Protein AF-0000000082925010 (afdb_homodimer)

Radius of gyration: 18.71 Å; Cα contacts (8 Å, |Δi|>4): 192; chains: 2; bounding box: 62×42×43 Å

InterPro domains:
  IPR011990 Tetratricopeptide-like helical domain superfamily [G3DSA:1.25.40.10] (18-87)
  IPR011990 Tetratricopeptide-like helical domain superfamily [SSF48452] (21-87)
  IPR024111 PEX5/PEX5L [PTHR10130] (20-87)

pLDDT: mean 78.58, std 26.93, range [18.89, 98.38]

Organism: Haematococcus lacustris (NCBI:txid44745)

Structure (mmCIF, N/CA/C/O backbone):
data_AF-0000000082925010-model_v1
#
loop_
_entity.id
_entity.type
_entity.pdbx_description
1 polymer 'P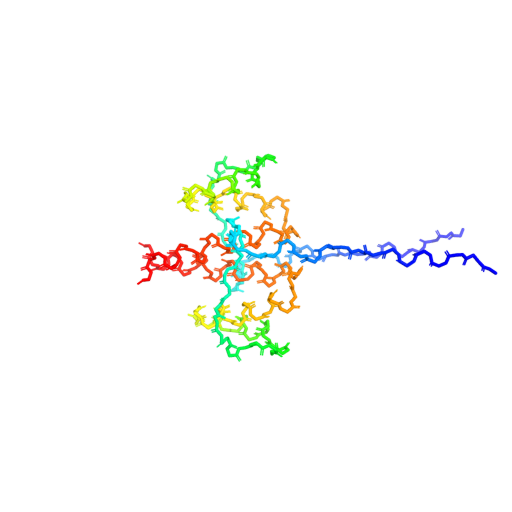eroxisomal targeting signal 1 receptor'
#
loop_
_atom_site.group_PDB
_atom_site.id
_atom_site.type_symbol
_atom_site.label_atom_id
_atom_site.label_alt_id
_atom_site.label_comp_id
_atom_site.label_asym_id
_atom_site.label_entity_id
_atom_site.label_seq_id
_atom_site.pdbx_PDB_ins_code
_atom_site.Cartn_x
_atom_site.Cartn_y
_atom_site.Cartn_z
_atom_site.occupancy
_atom_site.B_iso_or_equiv
_atom_site.auth_seq_id
_atom_site.auth_comp_id
_atom_site.auth_asym_id
_atom_site.auth_atom_id
_atom_site.pdbx_PDB_model_num
ATOM 1 N N . VAL A 1 1 ? 45.375 2.51 19.75 1 18.89 1 VAL A N 1
ATOM 2 C CA . VAL A 1 1 ? 44.406 3.572 20.016 1 18.89 1 VAL A CA 1
ATOM 3 C C . VAL A 1 1 ? 43 3.109 19.609 1 18.89 1 VAL A C 1
ATOM 5 O O . VAL A 1 1 ? 42.062 3.277 20.375 1 18.89 1 VAL A O 1
ATOM 8 N N . GLU A 1 2 ? 42.625 2.889 18.297 1 22.09 2 GLU A N 1
ATOM 9 C CA . GLU A 1 2 ? 41.406 3.521 17.828 1 22.09 2 GLU A CA 1
ATOM 10 C C . GLU A 1 2 ? 40.188 2.754 18.297 1 22.09 2 GLU A C 1
ATOM 12 O O . GLU A 1 2 ? 39.969 1.594 17.922 1 22.09 2 GLU A O 1
ATOM 17 N N . ASP A 1 3 ? 39.562 2.959 19.453 1 22.05 3 ASP A N 1
ATOM 18 C CA . ASP A 1 3 ? 38.656 2.486 20.484 1 22.05 3 ASP A CA 1
ATOM 19 C C . ASP A 1 3 ? 37.219 2.404 19.938 1 22.05 3 ASP A C 1
ATOM 21 O O . ASP A 1 3 ? 36.5 1.443 20.219 1 22.05 3 ASP A O 1
ATOM 25 N N . ALA A 1 4 ? 36.594 3.51 19.359 1 23.89 4 ALA A N 1
ATOM 26 C CA . ALA A 1 4 ? 35.375 4.004 20 1 23.89 4 ALA A CA 1
ATOM 27 C C . ALA A 1 4 ? 34.219 3.027 19.781 1 23.89 4 ALA A C 1
ATOM 29 O O . ALA A 1 4 ? 33.594 2.57 20.75 1 23.89 4 ALA A O 1
ATOM 30 N N . PHE A 1 5 ? 33.031 3.545 18.953 1 25.41 5 PHE A N 1
ATOM 31 C CA . PHE A 1 5 ? 31.656 3.986 19.109 1 25.41 5 PHE A CA 1
ATOM 32 C C . PHE A 1 5 ? 30.688 2.91 18.641 1 25.41 5 PHE A C 1
ATOM 34 O O . PHE A 1 5 ? 30.359 2.838 17.453 1 25.41 5 PHE A O 1
ATOM 41 N N . GLY A 1 6 ? 30.859 1.601 18.797 1 28.31 6 GLY A N 1
ATOM 42 C CA . GLY A 1 6 ? 30 0.649 18.109 1 28.31 6 GLY A CA 1
ATOM 43 C C . GLY A 1 6 ? 28.531 0.833 18.422 1 28.31 6 GLY A C 1
ATOM 44 O O . GLY A 1 6 ? 27.922 -0.004 19.094 1 28.31 6 GLY A O 1
ATOM 45 N N . GLY A 1 7 ? 28.031 1.965 18.75 1 29.92 7 GLY A N 1
ATOM 46 C CA . GLY A 1 7 ? 26.797 2.207 19.484 1 29.92 7 GLY A CA 1
ATOM 47 C C . GLY A 1 7 ? 25.562 1.76 18.719 1 29.92 7 GLY A C 1
ATOM 48 O O . GLY A 1 7 ? 24.438 2.111 19.094 1 29.92 7 GLY A O 1
ATOM 49 N N . GLY A 1 8 ? 25.594 1.369 17.406 1 27.27 8 GLY A N 1
ATOM 50 C CA . GLY A 1 8 ? 24.438 1.684 16.578 1 27.27 8 GLY A CA 1
ATOM 51 C C . GLY A 1 8 ? 23.125 1.142 17.141 1 27.27 8 GLY A C 1
ATOM 52 O O . GLY A 1 8 ? 23.125 0.47 18.172 1 27.27 8 GLY A O 1
ATOM 53 N N . ALA A 1 9 ? 21.953 0.724 16.062 1 28.56 9 ALA A N 1
ATOM 54 C CA . ALA A 1 9 ? 20.547 0.889 15.664 1 28.56 9 ALA A CA 1
ATOM 55 C C . ALA A 1 9 ? 19.672 -0.185 16.297 1 28.56 9 ALA A C 1
ATOM 57 O O . ALA A 1 9 ? 19.797 -1.367 15.969 1 28.56 9 ALA A O 1
ATOM 58 N N . GLN A 1 10 ? 19.391 -0.257 17.562 1 33.16 10 GLN A N 1
ATOM 59 C CA . GLN A 1 10 ? 18.438 -1.061 18.328 1 33.16 10 GLN A CA 1
ATOM 60 C C . GLN A 1 10 ? 17.047 -0.979 17.734 1 33.16 10 GLN A C 1
ATOM 62 O O . GLN A 1 10 ? 16.172 -0.304 18.281 1 33.16 10 GLN A O 1
ATOM 67 N N . SER A 1 11 ? 16.719 -0.534 16.484 1 35.94 11 SER A N 1
ATOM 68 C CA . SER A 1 11 ? 15.367 -0.212 16.047 1 35.94 11 SER A CA 1
ATOM 69 C C . SER A 1 11 ? 14.445 -1.426 16.156 1 35.94 11 SER A C 1
ATOM 71 O O . SER A 1 11 ? 13.359 -1.438 15.57 1 35.94 11 SER A O 1
ATOM 73 N N . SER A 1 12 ? 14.773 -2.65 16.766 1 35.03 12 SER A N 1
ATOM 74 C CA . SER A 1 12 ? 14.094 -3.908 16.484 1 35.03 12 SER A CA 1
ATOM 75 C C . SER A 1 12 ? 12.695 -3.932 17.109 1 35.03 12 SER A C 1
ATOM 77 O O . SER A 1 12 ? 11.758 -4.477 16.516 1 35.03 12 SER A O 1
ATOM 79 N N . LEU A 1 13 ? 12.578 -3.93 18.453 1 32.22 13 LEU A N 1
ATOM 80 C CA . LEU A 1 13 ? 11.734 -4.742 19.328 1 32.22 13 LEU A CA 1
ATOM 81 C C . LEU A 1 13 ? 10.32 -4.184 19.391 1 32.22 13 LEU A C 1
ATOM 83 O O . LEU A 1 13 ? 9.445 -4.754 20.062 1 32.22 13 LEU A O 1
ATOM 87 N N . ALA A 1 14 ? 10.086 -2.922 19.422 1 31.55 14 ALA A N 1
ATOM 88 C CA . ALA A 1 14 ? 8.758 -2.42 19.766 1 31.55 14 ALA A CA 1
ATOM 89 C C . ALA A 1 14 ? 7.684 -3.025 18.875 1 31.55 14 ALA A C 1
ATOM 91 O O . ALA A 1 14 ? 7.129 -2.34 18.016 1 31.55 14 ALA A O 1
ATOM 92 N N . ALA A 1 15 ? 7.773 -4.184 18.281 1 33.59 15 ALA A N 1
ATOM 93 C CA . ALA A 1 15 ? 6.93 -4.984 17.406 1 33.59 15 ALA A CA 1
ATOM 94 C C . ALA A 1 15 ? 5.648 -5.418 18.109 1 33.59 15 ALA A C 1
ATOM 96 O O . ALA A 1 15 ? 4.766 -6.02 17.5 1 33.59 15 ALA A O 1
ATOM 97 N N . GLY A 1 16 ? 5.523 -5.773 19.406 1 30.81 16 GLY A N 1
ATOM 98 C CA . GLY A 1 16 ? 4.684 -6.781 20.031 1 30.81 16 GLY A CA 1
ATOM 99 C C . GLY A 1 16 ? 3.199 -6.523 19.844 1 30.81 16 GLY A C 1
ATOM 100 O O . GLY A 1 16 ? 2.799 -5.836 18.906 1 30.81 16 GLY A O 1
ATOM 101 N N . ARG A 1 17 ? 2.162 -6.703 20.984 1 31.89 17 ARG A N 1
ATOM 102 C CA . ARG A 1 17 ? 0.799 -7.105 21.312 1 31.89 17 ARG A CA 1
ATOM 103 C C . ARG A 1 17 ? -0.211 -6.082 20.812 1 31.89 17 ARG A C 1
ATOM 105 O O . ARG A 1 17 ? -1.363 -6.422 20.531 1 31.89 17 ARG A O 1
ATOM 112 N N . ALA A 1 18 ? -0.116 -4.867 21.25 1 35.53 18 ALA A N 1
ATOM 113 C CA . ALA A 1 18 ? -1.089 -3.857 20.844 1 35.53 18 ALA A CA 1
ATOM 114 C C . ALA A 1 18 ? -1.181 -3.77 19.312 1 35.53 18 ALA A C 1
ATOM 116 O O . ALA A 1 18 ? -0.3 -3.201 18.672 1 35.53 18 ALA A O 1
ATOM 117 N N . GLY A 1 19 ? -1.227 -4.824 18.594 1 40.19 19 GLY A N 1
ATOM 118 C CA . GLY A 1 19 ? -0.935 -4.785 17.172 1 40.19 19 GLY A CA 1
ATOM 119 C C . GLY A 1 19 ? -1.245 -3.441 16.531 1 40.19 19 GLY A C 1
ATOM 120 O O . GLY A 1 19 ? -2.408 -3.041 16.453 1 40.19 19 GLY A O 1
ATOM 121 N N . ALA A 1 20 ? -0.463 -2.428 16.828 1 47.31 20 ALA A N 1
ATOM 122 C CA . ALA A 1 20 ? -0.691 -0.994 16.672 1 47.31 20 ALA A CA 1
ATOM 123 C C . ALA A 1 20 ? -1.408 -0.695 15.352 1 47.31 20 ALA A C 1
ATOM 125 O O . ALA A 1 20 ? -1.3 -1.461 14.391 1 47.31 20 ALA A O 1
ATOM 126 N N . LYS A 1 21 ? -2.521 -0.01 15.547 1 57.34 21 LYS A N 1
ATOM 127 C CA . LYS A 1 21 ? -3.193 0.616 14.414 1 57.34 21 LYS A CA 1
ATOM 128 C C . LYS A 1 21 ? -2.182 1.16 13.406 1 57.34 21 LYS A C 1
ATOM 130 O O . LYS A 1 21 ? -1.217 1.825 13.789 1 57.34 21 LYS A O 1
ATOM 135 N N . GLY A 1 22 ? -1.929 0.455 12.305 1 68.19 22 GLY A N 1
ATOM 136 C CA . GLY A 1 22 ? -1.01 0.838 11.242 1 68.19 22 GLY A CA 1
ATOM 137 C C . GLY A 1 22 ? -0.176 -0.321 10.734 1 68.19 22 GLY A C 1
ATOM 138 O O . GLY A 1 22 ? 0.578 -0.17 9.766 1 68.19 22 GLY A O 1
ATOM 139 N N . GLU A 1 23 ? -0.207 -1.482 11.656 1 82.19 23 GLU A N 1
ATOM 140 C CA . GLU A 1 23 ? 0.564 -2.621 11.172 1 82.19 23 GLU A CA 1
ATOM 141 C C . GLU A 1 23 ? -0.176 -3.35 10.047 1 82.19 23 GLU A C 1
ATOM 143 O O . GLU A 1 23 ? -1.395 -3.525 10.117 1 82.19 23 GLU A O 1
ATOM 148 N N . TYR A 1 24 ? 0.667 -3.6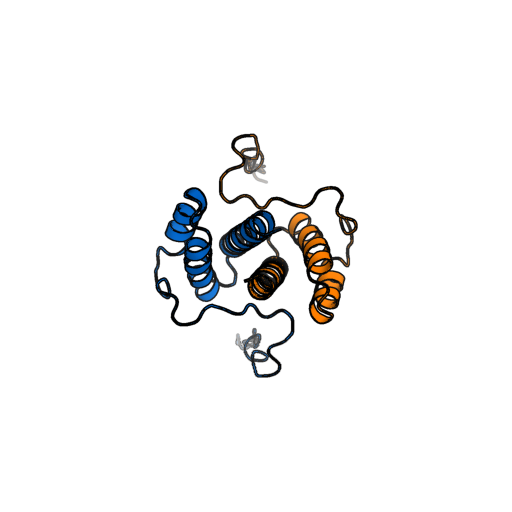35 9.078 1 91.12 24 TYR A N 1
ATOM 149 C CA . TYR A 1 24 ? 0.094 -4.414 7.988 1 91.12 24 TYR A CA 1
ATOM 150 C C . TYR A 1 24 ? -0.172 -5.848 8.422 1 91.12 24 TYR A C 1
ATOM 152 O O . TYR A 1 24 ? 0.67 -6.477 9.07 1 91.12 24 TYR A O 1
ATOM 160 N N . VAL A 1 25 ? -1.393 -6.406 8.172 1 88.38 25 VAL A N 1
ATOM 161 C CA . VAL A 1 25 ? -1.736 -7.781 8.516 1 88.38 25 VAL A CA 1
ATOM 162 C C . VAL A 1 25 ? -1.553 -8.68 7.293 1 88.38 25 VAL A C 1
ATOM 164 O O . VAL A 1 25 ? -2.328 -8.602 6.336 1 88.38 25 VAL A O 1
ATOM 167 N N . PHE A 1 26 ? -0.517 -9.516 7.371 1 93.12 26 PHE A N 1
ATOM 168 C 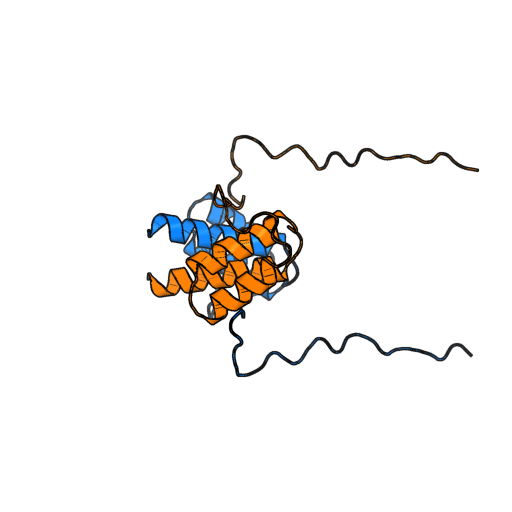CA . PHE A 1 26 ? -0.189 -10.422 6.277 1 93.12 26 PHE A CA 1
ATOM 169 C C . PHE A 1 26 ? -1.099 -11.641 6.297 1 93.12 26 PHE A C 1
ATOM 171 O O . PHE A 1 26 ? -1.506 -12.102 7.367 1 93.12 26 PHE A O 1
ATOM 178 N N . THR A 1 27 ? -1.416 -12.195 5.145 1 90.88 27 THR A N 1
ATOM 179 C CA . THR A 1 27 ? -2.178 -13.438 5.035 1 90.88 27 THR A CA 1
ATOM 180 C C . THR A 1 27 ? -1.358 -14.625 5.535 1 90.88 27 THR A C 1
ATOM 182 O O . THR A 1 27 ? -0.19 -14.773 5.172 1 90.88 27 THR A O 1
ATOM 185 N N . ALA A 1 28 ? -2.006 -15.312 6.324 1 88.75 28 ALA A N 1
ATOM 186 C CA . ALA A 1 28 ? -1.342 -16.516 6.832 1 88.75 28 ALA A CA 1
ATOM 187 C C . ALA A 1 28 ? -1.216 -17.562 5.742 1 88.75 28 ALA A C 1
ATOM 189 O O . ALA A 1 28 ? -2.057 -17.656 4.844 1 88.75 28 ALA A O 1
ATOM 190 N N . ASN A 1 29 ? -0.088 -18.438 5.836 1 94 29 ASN A N 1
ATOM 191 C CA . ASN A 1 29 ? 0.147 -19.531 4.902 1 94 29 ASN A CA 1
ATOM 192 C C . ASN A 1 29 ? 0.182 -19.031 3.457 1 94 29 ASN A C 1
ATOM 194 O O . ASN A 1 29 ? -0.485 -19.609 2.59 1 94 29 ASN A O 1
ATOM 198 N N . ASN A 1 30 ? 0.807 -17.984 3.207 1 96.44 30 ASN A N 1
ATOM 199 C CA . ASN A 1 30 ? 0.991 -17.406 1.878 1 96.44 30 ASN A CA 1
ATOM 200 C C . ASN A 1 30 ? 1.801 -18.328 0.975 1 96.44 30 ASN A C 1
ATOM 202 O O . ASN A 1 30 ? 2.949 -18.656 1.279 1 96.44 30 ASN A O 1
ATOM 206 N N . PRO A 1 31 ? 1.256 -18.812 -0.113 1 97.19 31 PRO A N 1
ATOM 207 C CA . PRO A 1 31 ? 1.933 -19.781 -0.984 1 97.19 31 PRO A CA 1
ATOM 208 C C . PRO A 1 31 ? 3.189 -19.203 -1.634 1 97.19 31 PRO A C 1
ATOM 210 O O . PRO A 1 31 ? 4.012 -19.953 -2.168 1 97.19 31 PRO A O 1
ATOM 213 N N . PHE A 1 32 ? 3.369 -17.906 -1.577 1 98.25 32 PHE A N 1
ATOM 214 C CA . PHE A 1 32 ? 4.512 -17.281 -2.229 1 98.25 32 PHE A CA 1
ATOM 215 C C . PHE A 1 32 ? 5.609 -16.969 -1.218 1 98.25 32 PHE A C 1
ATOM 217 O O . PHE A 1 32 ? 6.66 -16.438 -1.578 1 98.25 32 PHE A O 1
ATOM 224 N N . ALA A 1 33 ? 5.355 -17.25 0.03 1 96.5 33 ALA A N 1
ATOM 225 C CA . ALA A 1 33 ? 6.367 -17 1.049 1 96.5 33 ALA A CA 1
ATOM 226 C C . ALA A 1 33 ? 7.695 -17.656 0.683 1 96.5 33 ALA A C 1
ATOM 228 O O . ALA A 1 33 ? 7.734 -18.828 0.324 1 96.5 33 ALA A O 1
ATOM 229 N N . GLY A 1 34 ? 8.773 -16.875 0.749 1 95.31 34 GLY A N 1
ATOM 230 C CA . GLY A 1 34 ? 10.094 -17.391 0.447 1 95.31 34 GLY A CA 1
ATOM 231 C C . GLY A 1 34 ? 10.383 -17.469 -1.041 1 95.31 34 GLY A C 1
ATOM 232 O O . GLY A 1 34 ? 11.492 -17.828 -1.447 1 95.31 34 GLY A O 1
ATOM 233 N N . ASP A 1 35 ? 9.453 -17.125 -1.835 1 97.38 35 ASP A N 1
ATOM 234 C CA . ASP A 1 35 ? 9.633 -17.141 -3.283 1 97.38 35 ASP A CA 1
ATOM 235 C C . ASP A 1 35 ? 10.477 -15.953 -3.738 1 97.38 35 ASP A C 1
ATOM 237 O O . ASP A 1 35 ? 10.078 -14.797 -3.566 1 97.38 35 ASP A O 1
ATOM 241 N N . GLU A 1 36 ? 11.594 -16.328 -4.336 1 96.81 36 GLU A N 1
ATOM 242 C CA . GLU A 1 36 ? 12.508 -15.281 -4.785 1 96.81 36 GLU A CA 1
ATOM 243 C C . GLU A 1 36 ? 11.922 -14.516 -5.973 1 96.81 36 GLU A C 1
ATOM 245 O O . GLU A 1 36 ? 12.391 -13.422 -6.301 1 96.81 36 GLU A O 1
ATOM 250 N N . GLN A 1 37 ? 10.883 -15.078 -6.582 1 97.94 37 GLN A N 1
ATOM 251 C CA . GLN A 1 37 ? 10.273 -14.43 -7.738 1 97.94 37 GLN A CA 1
ATOM 252 C C . GLN A 1 37 ? 8.922 -13.82 -7.379 1 97.94 37 GLN A C 1
ATOM 254 O O . GLN A 1 37 ? 8.102 -13.555 -8.258 1 97.94 37 GLN A O 1
ATOM 259 N N . ALA A 1 38 ? 8.68 -13.625 -6.121 1 98.06 38 ALA A N 1
ATOM 260 C CA . ALA A 1 38 ? 7.379 -13.156 -5.66 1 98.06 38 ALA A CA 1
ATOM 261 C C . ALA A 1 38 ? 7.02 -11.82 -6.309 1 98.06 38 ALA A C 1
ATOM 263 O O . ALA A 1 38 ? 5.883 -11.625 -6.742 1 98.06 38 ALA A O 1
ATOM 264 N N . LEU A 1 39 ? 7.977 -10.914 -6.43 1 97.31 39 LEU A N 1
ATOM 265 C CA . LEU A 1 39 ? 7.707 -9.617 -7.031 1 97.31 39 LEU A CA 1
ATOM 266 C C . LEU A 1 39 ? 7.316 -9.766 -8.5 1 97.31 39 LEU A C 1
ATOM 268 O O . LEU A 1 39 ? 6.312 -9.203 -8.938 1 97.31 39 LEU A O 1
ATOM 272 N N . THR A 1 40 ? 8.117 -10.531 -9.172 1 97.75 40 THR A N 1
ATOM 273 C CA . THR A 1 40 ? 7.848 -10.742 -10.586 1 97.75 40 THR A CA 1
ATOM 274 C C . THR A 1 40 ? 6.488 -11.414 -10.789 1 97.75 40 THR A C 1
ATOM 276 O O . THR A 1 40 ? 5.715 -11.008 -11.656 1 97.75 40 THR A O 1
ATOM 279 N N . LYS A 1 41 ? 6.156 -12.359 -10.016 1 97.94 41 LYS A N 1
ATOM 280 C CA . LYS A 1 41 ? 4.867 -13.039 -10.102 1 97.94 41 LYS A CA 1
ATOM 281 C C . LYS A 1 41 ? 3.725 -12.094 -9.742 1 97.94 41 LYS A C 1
ATOM 283 O O . LYS A 1 41 ? 2.68 -12.094 -10.398 1 97.94 41 LYS A O 1
ATOM 288 N N . GLY A 1 42 ? 3.938 -11.312 -8.703 1 97.38 42 GLY A N 1
ATOM 289 C CA . GLY A 1 42 ? 2.928 -10.336 -8.336 1 97.38 42 GLY A CA 1
ATOM 290 C C . GLY A 1 42 ? 2.617 -9.352 -9.453 1 97.38 42 GLY A C 1
ATOM 291 O O . GLY A 1 42 ? 1.451 -9.039 -9.703 1 97.38 42 GLY A O 1
ATOM 292 N N . LYS A 1 43 ? 3.641 -8.922 -10.148 1 96.5 43 LYS A N 1
ATOM 293 C CA . LYS A 1 43 ? 3.463 -8.016 -11.281 1 96.5 43 LYS A CA 1
ATOM 294 C C . LYS A 1 43 ? 2.68 -8.688 -12.406 1 96.5 43 LYS A C 1
ATOM 296 O O . LYS A 1 43 ? 1.787 -8.078 -13 1 96.5 43 LYS A O 1
ATOM 301 N N . ASP A 1 44 ? 2.984 -9.875 -12.656 1 96.75 44 ASP A N 1
ATOM 302 C CA . ASP A 1 44 ? 2.297 -10.617 -13.711 1 96.75 44 ASP A CA 1
ATOM 303 C C . ASP A 1 44 ? 0.829 -10.844 -13.359 1 96.75 44 ASP A C 1
ATOM 305 O O . ASP A 1 44 ? -0.058 -10.617 -14.18 1 96.75 44 ASP A O 1
ATOM 309 N N . LEU A 1 45 ? 0.541 -11.273 -12.172 1 96.88 45 LEU A N 1
ATOM 310 C CA . LEU A 1 45 ? -0.821 -11.508 -11.711 1 96.88 45 LEU A CA 1
ATOM 311 C C . LEU A 1 45 ? -1.638 -10.219 -11.742 1 96.88 45 LEU A C 1
ATOM 313 O O . LEU A 1 45 ? -2.801 -10.227 -12.148 1 96.88 45 LEU A O 1
ATOM 317 N N . PHE A 1 46 ? -0.996 -9.203 -11.383 1 95.5 46 PHE A N 1
ATOM 318 C CA . PHE A 1 46 ? -1.648 -7.902 -11.414 1 95.5 46 PHE A CA 1
ATOM 319 C C . PHE A 1 46 ? -2.006 -7.512 -12.844 1 95.5 46 PHE A C 1
ATOM 321 O O . PHE A 1 46 ? -3.123 -7.066 -13.109 1 95.5 46 PHE A O 1
ATOM 328 N N . ARG A 1 47 ? -1.067 -7.695 -13.727 1 93.94 47 ARG A N 1
ATOM 329 C CA . ARG A 1 47 ? -1.306 -7.387 -15.133 1 93.94 47 ARG A CA 1
ATOM 330 C C . ARG A 1 47 ? -2.459 -8.211 -15.688 1 93.94 47 ARG A C 1
ATOM 332 O O . ARG A 1 47 ? -3.234 -7.73 -16.516 1 93.94 47 ARG A O 1
ATOM 339 N N . ARG A 1 48 ? -2.639 -9.344 -15.188 1 95.5 48 ARG A N 1
ATOM 340 C CA . ARG A 1 48 ? -3.666 -10.266 -15.664 1 95.5 48 ARG A CA 1
ATOM 341 C C . ARG A 1 48 ? -4.992 -10.023 -14.945 1 95.5 48 ARG A C 1
ATOM 343 O O . ARG A 1 48 ? -6 -10.656 -15.266 1 95.5 48 ARG A O 1
ATOM 350 N N . GLY A 1 49 ? -5.031 -9.234 -13.961 1 93 49 GLY A N 1
ATOM 351 C CA . GLY A 1 49 ?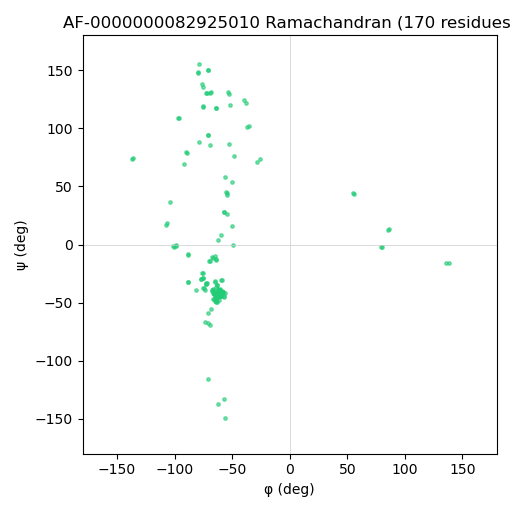 -6.258 -8.883 -13.258 1 93 49 GLY A CA 1
ATOM 352 C C . GLY A 1 49 ? -6.617 -9.875 -12.164 1 93 49 GLY A C 1
ATOM 353 O O . GLY A 1 49 ? -7.758 -9.906 -11.695 1 93 49 GLY A O 1
ATOM 354 N N . VAL A 1 50 ? -5.676 -10.734 -11.812 1 95.25 50 VAL A N 1
ATOM 355 C CA . VAL A 1 50 ? -5.852 -11.672 -10.703 1 95.25 50 VAL A CA 1
ATOM 356 C C . VAL A 1 50 ? -5.367 -11.031 -9.406 1 95.25 50 VAL A C 1
ATOM 358 O O . VAL A 1 50 ? -4.297 -11.367 -8.898 1 95.25 50 VAL A O 1
ATOM 361 N N . LEU A 1 51 ? -6.188 -10.164 -8.797 1 93.88 51 LEU A N 1
ATOM 362 C CA . LEU A 1 51 ? -5.789 -9.195 -7.781 1 93.88 51 LEU A CA 1
ATOM 363 C C . LEU A 1 51 ? -5.547 -9.883 -6.441 1 93.88 51 LEU A C 1
ATOM 365 O O . LEU A 1 51 ? -4.609 -9.539 -5.723 1 93.88 51 LEU A O 1
ATOM 369 N N . THR A 1 52 ? -6.367 -10.867 -6.145 1 94.19 52 THR A N 1
ATOM 370 C CA . THR A 1 52 ? -6.199 -11.57 -4.875 1 94.19 52 THR A CA 1
ATOM 371 C C . THR A 1 52 ? -4.848 -12.273 -4.82 1 94.19 52 THR A C 1
ATOM 373 O O . THR A 1 52 ? -4.102 -12.125 -3.852 1 94.19 52 THR A O 1
ATOM 376 N N . GLU A 1 53 ? -4.488 -12.953 -5.891 1 96.75 53 GLU A N 1
ATOM 377 C CA . GLU A 1 53 ? -3.203 -13.641 -5.938 1 96.75 53 GLU A CA 1
ATOM 378 C C . GLU A 1 53 ? -2.051 -12.656 -6.074 1 96.75 53 GLU A C 1
ATOM 380 O O . GLU A 1 53 ? -0.96 -12.883 -5.547 1 96.75 53 GLU A O 1
ATOM 385 N N . ALA A 1 54 ? -2.299 -11.617 -6.754 1 97.06 54 ALA A N 1
ATOM 386 C CA . ALA A 1 54 ? -1.287 -10.57 -6.848 1 97.06 54 ALA A CA 1
ATOM 387 C C . ALA A 1 54 ? -0.934 -10.023 -5.469 1 97.06 54 ALA A C 1
ATOM 389 O O . ALA A 1 54 ? 0.244 -9.867 -5.137 1 97.06 54 ALA A O 1
ATOM 390 N N . ALA A 1 55 ? -1.998 -9.789 -4.691 1 96.88 55 ALA A N 1
ATOM 391 C CA . ALA A 1 55 ? -1.781 -9.297 -3.334 1 96.88 55 ALA A CA 1
ATOM 392 C C . ALA A 1 55 ? -0.943 -10.273 -2.52 1 96.88 55 ALA A C 1
ATOM 394 O O . ALA A 1 55 ? -0.01 -9.875 -1.819 1 96.88 55 ALA A O 1
ATOM 395 N N . LEU A 1 56 ? -1.271 -11.578 -2.666 1 97.25 56 LEU A N 1
ATOM 396 C CA . LEU A 1 56 ? -0.536 -12.594 -1.92 1 97.25 56 LEU A CA 1
ATOM 397 C C . LEU A 1 56 ? 0.934 -12.609 -2.324 1 97.25 56 LEU A C 1
ATOM 399 O O . LEU A 1 56 ? 1.817 -12.672 -1.466 1 97.25 56 LEU A O 1
ATOM 403 N N . ALA A 1 57 ? 1.236 -12.516 -3.586 1 98.38 57 ALA A N 1
ATOM 404 C CA . ALA A 1 57 ? 2.615 -12.516 -4.066 1 98.38 57 ALA A CA 1
ATOM 405 C C . ALA A 1 57 ? 3.367 -11.281 -3.584 1 98.38 57 ALA A C 1
ATOM 407 O O . ALA A 1 57 ? 4.508 -11.383 -3.127 1 98.38 57 ALA A O 1
ATOM 408 N N . LEU A 1 58 ? 2.705 -10.164 -3.633 1 97.75 58 LEU A N 1
ATOM 409 C CA . LEU A 1 58 ? 3.342 -8.914 -3.221 1 97.75 58 LEU A CA 1
ATOM 410 C C . LEU A 1 58 ? 3.5 -8.859 -1.706 1 97.75 58 LEU A C 1
ATOM 412 O O . LEU A 1 58 ? 4.477 -8.305 -1.199 1 97.75 58 LEU A O 1
ATOM 416 N N . GLU A 1 59 ? 2.564 -9.453 -0.923 1 97.31 59 GLU A N 1
ATOM 417 C CA . GLU A 1 59 ? 2.719 -9.602 0.521 1 97.31 59 GLU A CA 1
ATOM 418 C C . GLU A 1 59 ? 3.992 -10.367 0.863 1 97.31 59 GLU A C 1
ATOM 420 O O . GLU A 1 59 ? 4.746 -9.969 1.755 1 97.31 59 GLU A O 1
ATOM 425 N N . ALA A 1 60 ? 4.219 -11.438 0.142 1 98.06 60 ALA A N 1
ATOM 426 C CA . ALA A 1 60 ? 5.426 -12.234 0.373 1 98.06 60 ALA A CA 1
ATOM 427 C C . ALA A 1 60 ? 6.684 -11.406 0.118 1 98.06 60 ALA A C 1
ATOM 429 O O . ALA A 1 60 ? 7.641 -11.461 0.894 1 98.06 60 ALA A O 1
ATOM 430 N N . GLU A 1 61 ? 6.684 -10.586 -0.881 1 97.75 61 GLU A N 1
ATOM 431 C CA . GLU A 1 61 ? 7.828 -9.742 -1.229 1 97.75 61 GLU A CA 1
ATOM 432 C C . GLU A 1 61 ? 8.117 -8.727 -0.132 1 97.75 61 GLU A C 1
ATOM 434 O O . GLU A 1 61 ? 9.266 -8.562 0.286 1 97.75 61 GLU A O 1
ATOM 439 N N . VAL A 1 62 ? 7.094 -8.039 0.324 1 95.81 62 VAL A N 1
ATOM 440 C CA . VAL A 1 62 ? 7.332 -6.969 1.285 1 95.81 62 VAL A CA 1
ATOM 441 C C . VAL A 1 62 ? 7.613 -7.562 2.664 1 95.81 62 VAL A C 1
ATOM 443 O O . VAL A 1 62 ? 8.234 -6.918 3.512 1 95.81 62 VAL A O 1
ATOM 446 N N . GLN A 1 63 ? 7.156 -8.766 2.947 1 95.06 63 GLN A N 1
ATOM 447 C CA . GLN A 1 63 ? 7.547 -9.461 4.172 1 95.06 63 GLN A CA 1
ATOM 448 C C . GLN A 1 63 ? 9.047 -9.766 4.176 1 95.06 63 GLN A C 1
ATOM 450 O O . GLN A 1 63 ? 9.719 -9.57 5.188 1 95.06 63 GLN A O 1
ATOM 455 N N . ALA A 1 64 ? 9.508 -10.188 3.057 1 95.69 64 ALA A N 1
ATOM 456 C CA . ALA A 1 64 ? 10.93 -10.523 2.918 1 95.69 64 ALA A CA 1
ATOM 457 C C . ALA A 1 64 ? 11.781 -9.266 2.779 1 95.69 64 ALA A C 1
ATOM 459 O O . ALA A 1 64 ? 12.93 -9.234 3.229 1 95.69 64 ALA A O 1
ATOM 460 N N . HIS A 1 65 ? 11.211 -8.18 2.203 1 95.5 65 HIS A N 1
ATOM 461 C CA . HIS A 1 65 ? 11.914 -6.938 1.906 1 95.5 65 HIS A CA 1
ATOM 462 C C . HIS A 1 65 ? 11.078 -5.723 2.285 1 95.5 65 HIS A C 1
ATOM 464 O O . HIS A 1 65 ? 10.562 -5.023 1.412 1 95.5 65 HIS A O 1
ATOM 470 N N . PRO A 1 66 ? 10.93 -5.406 3.533 1 93.69 66 PRO A N 1
ATOM 471 C CA . PRO A 1 66 ? 10 -4.379 4.004 1 93.69 66 PRO A CA 1
ATOM 472 C C . PRO A 1 66 ? 10.398 -2.973 3.562 1 93.69 66 PRO A C 1
ATOM 474 O O . PRO A 1 66 ? 9.594 -2.041 3.641 1 93.69 66 PRO A O 1
ATOM 477 N N . LYS A 1 67 ? 11.57 -2.744 3.018 1 93 67 LYS A N 1
ATOM 478 C CA . LYS A 1 67 ? 12 -1.416 2.588 1 93 67 LYS A CA 1
ATOM 479 C C . LYS A 1 67 ? 11.805 -1.236 1.085 1 93 67 LYS A C 1
ATOM 481 O O . LYS A 1 67 ? 12.109 -0.174 0.538 1 93 67 LYS A O 1
ATOM 486 N N . ASN A 1 68 ? 11.328 -2.279 0.427 1 92.94 68 ASN A N 1
ATOM 487 C CA . ASN A 1 68 ? 11.078 -2.211 -1.009 1 92.94 68 ASN A CA 1
ATOM 488 C C . ASN A 1 68 ? 9.867 -1.328 -1.324 1 92.94 68 ASN A C 1
ATOM 490 O O . ASN A 1 68 ? 8.734 -1.809 -1.363 1 92.94 68 ASN A O 1
ATOM 494 N N . ALA A 1 69 ? 10.07 -0.091 -1.614 1 91.44 69 ALA A N 1
ATOM 495 C CA . ALA A 1 69 ? 9.008 0.877 -1.85 1 91.44 69 ALA A CA 1
ATOM 496 C C . ALA A 1 69 ? 8.18 0.496 -3.074 1 91.44 69 ALA A C 1
ATOM 498 O O . ALA A 1 69 ? 6.961 0.682 -3.092 1 91.44 69 ALA A O 1
ATOM 499 N N . GLU A 1 70 ? 8.906 -0.071 -4.02 1 90.44 70 GLU A N 1
ATOM 500 C CA . GLU A 1 70 ? 8.203 -0.477 -5.23 1 90.44 70 GLU A CA 1
ATOM 501 C C . GLU A 1 70 ? 7.172 -1.562 -4.934 1 90.44 70 GLU A C 1
ATOM 503 O O . GLU A 1 70 ? 6.035 -1.493 -5.41 1 90.44 70 GLU A O 1
ATOM 508 N N . ALA A 1 71 ? 7.562 -2.59 -4.215 1 95.5 71 ALA A N 1
ATOM 509 C CA . ALA A 1 71 ? 6.648 -3.676 -3.875 1 95.5 71 ALA A CA 1
ATOM 510 C C . ALA A 1 71 ? 5.48 -3.166 -3.033 1 95.5 71 ALA A C 1
ATOM 512 O O . ALA A 1 71 ? 4.336 -3.57 -3.24 1 95.5 71 ALA A O 1
ATOM 513 N N . TRP A 1 72 ? 5.758 -2.234 -2.113 1 95.12 72 TRP A N 1
ATOM 514 C CA . TRP A 1 72 ? 4.688 -1.644 -1.321 1 95.12 72 TRP A CA 1
ATOM 515 C C . TRP A 1 72 ? 3.74 -0.834 -2.203 1 95.12 72 TRP A C 1
ATOM 517 O O . TRP A 1 72 ? 2.52 -0.915 -2.051 1 95.12 72 TRP A O 1
ATOM 527 N N . ARG A 1 73 ? 4.258 -0.084 -3.102 1 94.12 73 ARG A N 1
ATOM 528 C CA . ARG A 1 73 ? 3.432 0.693 -4.02 1 94.12 73 ARG A CA 1
ATOM 529 C C . ARG A 1 73 ? 2.535 -0.216 -4.855 1 94.12 73 ARG A C 1
ATOM 531 O O . ARG A 1 73 ? 1.339 0.042 -4.992 1 94.12 73 ARG A O 1
ATOM 538 N N . LEU A 1 74 ? 3.123 -1.325 -5.379 1 95.75 74 LEU A N 1
ATOM 539 C CA . LEU A 1 74 ? 2.346 -2.254 -6.191 1 95.75 74 LEU A CA 1
ATOM 540 C C . LEU A 1 74 ? 1.275 -2.945 -5.355 1 95.75 74 LEU A C 1
ATOM 542 O O . LEU A 1 74 ? 0.141 -3.113 -5.805 1 95.75 74 LEU A O 1
ATOM 546 N N . LEU A 1 75 ? 1.645 -3.336 -4.148 1 96.94 75 LEU A N 1
ATOM 547 C CA . LEU A 1 75 ? 0.673 -3.936 -3.24 1 96.94 75 LEU A CA 1
ATOM 548 C C . LEU A 1 75 ? -0.466 -2.965 -2.945 1 96.94 75 LEU A C 1
ATOM 550 O O . LEU A 1 75 ? -1.638 -3.35 -2.973 1 96.94 75 LEU A O 1
ATOM 554 N N . GLY A 1 76 ? -0.106 -1.66 -2.676 1 95.25 76 GLY A N 1
ATOM 555 C CA . GLY A 1 76 ? -1.119 -0.632 -2.498 1 95.25 76 GLY A CA 1
ATOM 556 C C . GLY A 1 76 ? -2.023 -0.471 -3.705 1 95.25 76 GLY A C 1
ATOM 557 O O . GLY A 1 76 ? -3.238 -0.318 -3.561 1 95.25 76 GLY A O 1
ATOM 558 N N . THR A 1 77 ? -1.459 -0.52 -4.879 1 95.5 77 THR A N 1
ATOM 559 C CA . THR A 1 77 ? -2.219 -0.405 -6.117 1 95.5 77 THR A CA 1
ATOM 560 C C . THR A 1 77 ? -3.199 -1.565 -6.262 1 95.5 77 THR A C 1
ATOM 562 O O . THR A 1 77 ? -4.363 -1.363 -6.617 1 95.5 77 THR A O 1
ATOM 565 N N . VAL A 1 78 ? -2.844 -2.732 -5.969 1 95.56 78 VAL A N 1
ATOM 566 C CA . VAL A 1 78 ? -3.682 -3.924 -6.055 1 95.56 78 VAL A CA 1
ATOM 567 C C . VAL A 1 78 ? -4.875 -3.787 -5.113 1 95.56 78 VAL A C 1
ATOM 569 O O . VAL A 1 78 ? -6.02 -4.031 -5.512 1 95.56 78 VAL A O 1
ATOM 572 N N . HIS A 1 79 ? -4.613 -3.318 -3.896 1 93.5 79 HIS A N 1
ATOM 573 C CA . HIS A 1 79 ? -5.688 -3.146 -2.924 1 93.5 79 HIS A CA 1
ATOM 574 C C . HIS A 1 79 ? -6.641 -2.033 -3.344 1 93.5 79 HIS A C 1
ATOM 576 O O . HIS A 1 79 ? -7.855 -2.164 -3.203 1 93.5 79 HIS A O 1
ATOM 582 N N . ALA A 1 80 ? -6.117 -0.958 -3.881 1 91.31 80 ALA A N 1
ATOM 583 C CA . ALA A 1 80 ? -6.945 0.156 -4.34 1 91.31 80 ALA A CA 1
ATOM 584 C C . ALA A 1 80 ? -7.844 -0.268 -5.496 1 91.31 80 ALA A C 1
ATOM 586 O O . ALA A 1 80 ? -9.023 0.102 -5.543 1 91.31 80 ALA A O 1
ATOM 587 N N . GLU A 1 81 ? -7.324 -1.065 -6.426 1 90 81 GLU A N 1
ATOM 588 C CA . GLU A 1 81 ? -8.109 -1.563 -7.551 1 90 81 GLU A CA 1
ATOM 589 C C . GLU A 1 81 ? -9.203 -2.52 -7.074 1 90 81 GLU A C 1
ATOM 591 O O . GLU A 1 81 ? -10.32 -2.5 -7.594 1 90 81 GLU A O 1
ATOM 596 N N . ASN A 1 82 ? -8.891 -3.295 -6.133 1 89.12 82 ASN A N 1
ATOM 597 C CA . ASN A 1 82 ? -9.898 -4.184 -5.559 1 89.12 82 ASN A CA 1
ATOM 598 C C . ASN A 1 82 ? -11.055 -3.402 -4.941 1 89.12 82 ASN A C 1
ATOM 600 O O . ASN A 1 82 ? -12.219 -3.768 -5.113 1 89.12 82 ASN A O 1
ATOM 604 N N . ASP A 1 83 ? -10.727 -2.326 -4.207 1 86.06 83 ASP A N 1
ATOM 605 C CA . ASP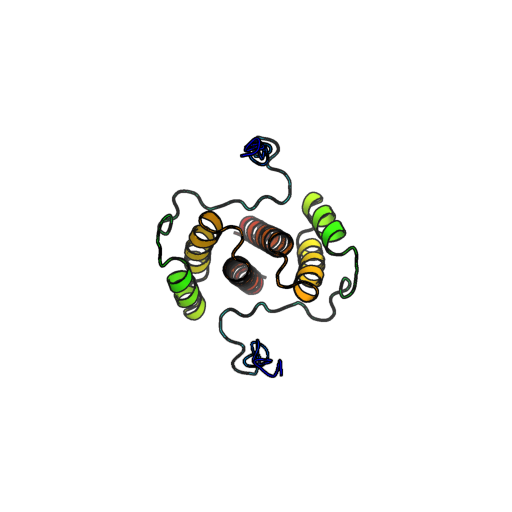 A 1 83 ? -11.734 -1.456 -3.607 1 86.06 83 ASP A CA 1
ATOM 606 C C . ASP A 1 83 ? -12.633 -0.84 -4.676 1 86.06 83 ASP A C 1
ATOM 608 O O . ASP A 1 83 ? -13.852 -0.769 -4.504 1 86.06 83 ASP A O 1
ATOM 612 N N . ASP A 1 84 ? -12.055 -0.395 -5.723 1 82.31 84 ASP A N 1
ATOM 613 C CA . ASP A 1 84 ? -12.797 0.257 -6.797 1 82.31 84 ASP A CA 1
ATOM 614 C C . ASP A 1 84 ? -13.75 -0.724 -7.477 1 82.31 84 ASP A C 1
ATOM 616 O O . ASP A 1 84 ? -14.844 -0.344 -7.902 1 82.31 84 ASP A O 1
ATOM 620 N N . ASP A 1 85 ? -13.336 -1.943 -7.504 1 83.44 85 ASP A N 1
ATOM 621 C CA . ASP A 1 85 ? -14.172 -2.955 -8.141 1 83.44 85 ASP A CA 1
ATOM 622 C C . ASP A 1 85 ? -15.359 -3.32 -7.258 1 83.44 85 ASP A C 1
ATOM 624 O O . ASP A 1 85 ? -16.406 -3.762 -7.754 1 83.44 85 ASP A O 1
ATOM 628 N N . GLN A 1 86 ? -15.195 -3.197 -5.977 1 79 86 GLN A N 1
ATOM 629 C CA . GLN A 1 86 ? -16.234 -3.578 -5.027 1 79 86 GLN A CA 1
ATOM 630 C C . GLN A 1 86 ? -17.188 -2.412 -4.75 1 79 86 GLN A C 1
ATOM 632 O O . GLN A 1 86 ? -18.328 -2.617 -4.348 1 79 86 GLN A O 1
ATOM 637 N N . GLN A 1 87 ? -16.719 -1.198 -4.785 1 66.12 87 GLN A N 1
ATOM 638 C CA . GLN A 1 87 ? -17.594 -0.049 -4.562 1 66.12 87 GLN A CA 1
ATOM 639 C C . GLN A 1 87 ? -18.547 0.155 -5.734 1 66.12 87 GLN A C 1
ATOM 641 O O . GLN A 1 87 ? -19.734 0.453 -5.535 1 66.12 87 GLN A O 1
ATOM 646 N N . VAL B 1 1 ? 41.844 23.031 -11.297 1 24.2 1 VAL B N 1
ATOM 647 C CA . VAL B 1 1 ? 41.188 21.797 -10.891 1 24.2 1 VAL B CA 1
ATOM 648 C C . VAL B 1 1 ? 40.156 21.406 -11.93 1 24.2 1 VAL B C 1
ATOM 650 O O . VAL B 1 1 ? 39.625 22.266 -12.648 1 24.2 1 VAL B O 1
ATOM 653 N N . GLU B 1 2 ? 39.625 20.062 -12.086 1 24.25 2 GLU B N 1
ATOM 654 C CA . GLU B 1 2 ? 39.094 19.016 -12.93 1 24.25 2 GLU B CA 1
ATOM 655 C C . GLU B 1 2 ? 37.625 19.281 -13.242 1 24.25 2 GLU B C 1
ATOM 657 O O . GLU B 1 2 ? 36.938 19.969 -12.492 1 24.25 2 GLU B O 1
ATOM 662 N N . ASP B 1 3 ? 37.062 18.734 -14.406 1 23.94 3 ASP B N 1
ATOM 663 C CA . ASP B 1 3 ? 35.969 18.766 -15.375 1 23.94 3 ASP B CA 1
ATOM 664 C C . ASP B 1 3 ? 34.656 18.281 -14.758 1 23.94 3 ASP B C 1
ATOM 666 O O . ASP B 1 3 ? 34.562 17.141 -14.32 1 23.94 3 ASP B O 1
ATOM 670 N N . ALA B 1 4 ? 33.812 19.078 -14.078 1 27.39 4 ALA B N 1
ATOM 671 C CA . ALA B 1 4 ? 32.562 18.938 -13.312 1 27.39 4 ALA B CA 1
ATOM 672 C C . ALA B 1 4 ? 31.469 18.281 -14.148 1 27.39 4 ALA B C 1
ATOM 674 O O . ALA B 1 4 ? 30.922 18.906 -15.055 1 27.39 4 ALA B O 1
ATOM 675 N N . PHE B 1 5 ? 31.641 16.969 -14.734 1 26.33 5 PHE B N 1
ATOM 676 C CA . PHE B 1 5 ? 30.766 16.188 -15.609 1 26.33 5 PHE B CA 1
ATOM 677 C C . PHE B 1 5 ? 29.344 16.156 -15.062 1 26.33 5 PHE B C 1
ATOM 679 O O . PHE B 1 5 ? 29.094 15.547 -14.016 1 26.33 5 PHE B O 1
ATOM 686 N N . GLY B 1 6 ? 28.453 17.156 -15.133 1 30.33 6 GLY B N 1
ATOM 687 C CA . GLY B 1 6 ? 27.078 17.406 -14.711 1 30.33 6 GLY B CA 1
ATOM 688 C C . GLY B 1 6 ? 26.109 16.359 -15.211 1 30.33 6 GLY B C 1
ATOM 689 O O . GLY B 1 6 ? 25.562 16.5 -16.312 1 30.33 6 GLY B O 1
ATOM 690 N N . GLY B 1 7 ? 26.359 15.07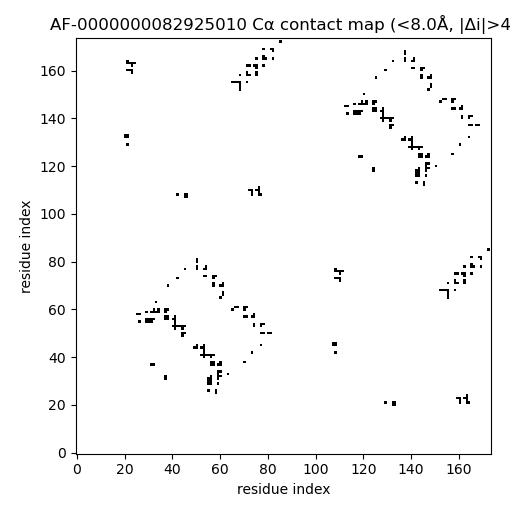8 -15.203 1 30.55 7 GLY B N 1
ATOM 691 C CA . GLY B 1 7 ? 25.656 14.023 -15.914 1 30.55 7 GLY B CA 1
ATOM 692 C C . GLY B 1 7 ? 24.156 14.062 -15.672 1 30.55 7 GLY B C 1
ATOM 693 O O . GLY B 1 7 ? 23.688 14.578 -14.648 1 30.55 7 GLY B O 1
ATOM 694 N N . GLY B 1 8 ? 23.188 14.242 -16.75 1 31.41 8 GLY B N 1
ATOM 695 C CA . GLY B 1 8 ? 21.812 14.336 -17.234 1 31.41 8 GLY B CA 1
ATOM 696 C C . GLY B 1 8 ? 20.938 13.203 -16.766 1 31.41 8 GLY B C 1
ATOM 697 O O . GLY B 1 8 ? 21.047 12.078 -17.25 1 31.41 8 GLY B O 1
ATOM 698 N N . ALA B 1 9 ? 20.812 12.883 -15.461 1 30.25 9 ALA B N 1
ATOM 699 C CA . ALA B 1 9 ? 19.984 11.773 -15.008 1 30.25 9 ALA B CA 1
ATOM 700 C C . ALA B 1 9 ? 18.578 11.875 -15.57 1 30.25 9 ALA B C 1
ATOM 702 O O . ALA B 1 9 ? 17.875 12.859 -15.336 1 30.25 9 ALA B O 1
ATOM 703 N N . GLN B 1 10 ? 18.156 11.359 -16.859 1 33.03 10 GLN B N 1
ATOM 704 C CA . GLN B 1 10 ? 17.031 11.148 -17.766 1 33.03 10 GLN B CA 1
ATOM 705 C C . GLN B 1 10 ? 15.859 10.484 -17.031 1 33.03 10 GLN B C 1
ATOM 707 O O . GLN B 1 10 ? 15.008 9.852 -17.656 1 33.03 10 GLN B O 1
ATOM 712 N N . SER B 1 11 ? 15.852 10.141 -15.773 1 35.72 11 SER B N 1
ATOM 713 C CA . SER B 1 11 ? 14.922 9.133 -15.258 1 35.72 11 SER B CA 1
ATOM 714 C C . SER B 1 11 ? 13.477 9.578 -15.422 1 35.72 11 SER B C 1
ATOM 716 O O . SER B 1 11 ? 12.57 8.984 -14.844 1 35.72 11 SER B O 1
ATOM 718 N N . SER B 1 12 ? 13.102 10.773 -16.062 1 34.56 12 SER B N 1
ATOM 719 C CA . SER B 1 12 ? 11.828 11.461 -15.875 1 34.56 12 SER B CA 1
ATOM 720 C C . SER B 1 12 ? 10.68 10.695 -16.516 1 34.56 12 SER B C 1
ATOM 722 O O . SER B 1 12 ? 9.57 10.664 -15.984 1 34.56 12 SER B O 1
ATOM 724 N N . LEU B 1 13 ? 10.672 10.617 -17.922 1 32 13 LEU B N 1
ATOM 725 C CA . LEU B 1 13 ? 9.602 10.742 -18.906 1 32 13 LEU B CA 1
ATOM 726 C C . LEU B 1 13 ? 8.719 9.5 -18.906 1 32 13 LEU B C 1
ATOM 728 O O . LEU B 1 13 ? 7.773 9.406 -19.703 1 32 13 LEU B O 1
ATOM 732 N N . ALA B 1 14 ? 9.18 8.32 -18.781 1 31.67 14 ALA B N 1
ATOM 733 C CA . ALA B 1 14 ? 8.414 7.121 -19.141 1 31.67 14 ALA B CA 1
ATOM 734 C C . ALA B 1 14 ? 7.098 7.07 -18.375 1 31.67 14 ALA B C 1
ATOM 736 O O . ALA B 1 14 ? 6.949 6.289 -17.422 1 31.67 14 ALA B O 1
ATOM 737 N N . ALA B 1 15 ? 6.438 8.133 -17.938 1 32.59 15 ALA B N 1
ATOM 738 C CA . ALA B 1 15 ? 5.191 8.453 -17.25 1 32.59 15 ALA B CA 1
ATOM 739 C C . ALA B 1 15 ? 3.98 8.008 -18.062 1 32.59 15 ALA B C 1
ATOM 741 O O . ALA B 1 15 ? 2.852 8.016 -17.562 1 32.59 15 ALA B O 1
ATOM 742 N N . GLY B 1 16 ? 3.854 8.273 -19.375 1 30.38 16 GLY B N 1
ATOM 743 C CA . GLY B 1 16 ? 2.666 8.656 -20.125 1 30.38 16 GLY B CA 1
ATOM 744 C C . GLY B 1 16 ? 1.535 7.648 -20 1 30.38 16 GLY B C 1
ATOM 745 O O . GLY B 1 16 ? 0.685 7.77 -19.125 1 30.38 16 GLY B O 1
ATOM 746 N N . ARG B 1 17 ? 0.754 7.164 -21.297 1 31.92 17 ARG B N 1
ATOM 747 C CA . ARG B 1 17 ? -0.532 6.73 -21.828 1 31.92 17 ARG B CA 1
ATOM 748 C C . ARG B 1 17 ? -0.922 5.359 -21.281 1 31.92 17 ARG B C 1
ATOM 750 O O . ARG B 1 17 ? -2.107 5.074 -21.094 1 31.92 17 ARG B O 1
ATOM 757 N N . ALA B 1 18 ? -0.194 4.289 -21.688 1 35.31 18 ALA B N 1
ATOM 758 C CA . ALA B 1 18 ? -0.53 2.914 -21.328 1 35.31 18 ALA B CA 1
ATOM 759 C C . ALA B 1 18 ? -0.631 2.748 -19.812 1 35.31 18 ALA B C 1
ATOM 761 O O . ALA B 1 18 ? 0.386 2.73 -19.109 1 35.31 18 ALA B O 1
ATOM 762 N N . GLY B 1 19 ? -1.235 3.574 -19.109 1 38.59 19 GLY B N 1
ATOM 763 C CA . GLY B 1 19 ? -1.036 3.707 -17.672 1 38.59 19 GLY B CA 1
ATOM 764 C C . GLY B 1 19 ? -0.547 2.43 -17.016 1 38.59 19 GLY B C 1
ATOM 765 O O . GLY B 1 19 ? -1.261 1.424 -16.984 1 38.59 19 GLY B O 1
ATOM 766 N N . ALA B 1 20 ? 0.73 2.094 -17.234 1 45.91 20 ALA B N 1
ATOM 767 C CA . ALA B 1 20 ? 1.29 0.759 -17.047 1 45.91 20 ALA B CA 1
ATOM 768 C C . ALA B 1 20 ? 0.675 0.082 -15.82 1 45.91 20 ALA B C 1
ATOM 770 O O . ALA B 1 20 ? 0.245 0.755 -14.875 1 45.91 20 ALA B O 1
ATOM 771 N N . LYS B 1 21 ? 0.066 -1.071 -16.094 1 57.03 21 LYS B N 1
ATOM 772 C CA . LYS B 1 21 ? -0.328 -2.021 -15.062 1 57.03 21 LYS B CA 1
ATOM 773 C C . LYS B 1 21 ? 0.682 -2.041 -13.914 1 57.03 21 LYS B C 1
ATOM 775 O O . LYS B 1 21 ? 1.89 -2.123 -14.148 1 57.03 21 LYS B O 1
ATOM 780 N N . GLY B 1 22 ? 0.391 -1.398 -12.797 1 66.88 22 GLY B N 1
ATOM 781 C CA . GLY B 1 22 ? 1.229 -1.33 -11.617 1 66.88 22 GLY B CA 1
ATOM 782 C C . GLY B 1 22 ? 1.32 0.066 -11.023 1 66.88 22 GLY B C 1
ATOM 783 O O . GLY B 1 22 ? 1.936 0.266 -9.977 1 66.88 22 GLY B O 1
ATOM 784 N N . GLU B 1 23 ? 0.846 1.095 -11.969 1 81.69 23 GLU B N 1
ATOM 785 C CA . GLU B 1 23 ? 0.901 2.443 -11.414 1 81.69 23 GLU B CA 1
ATOM 786 C C . GLU B 1 23 ? -0.24 2.682 -10.43 1 81.69 23 GLU B C 1
ATOM 788 O O . GLU B 1 23 ? -1.37 2.25 -10.664 1 81.69 23 GLU B O 1
ATOM 793 N N . TYR B 1 24 ? 0.22 3.352 -9.352 1 91.38 24 TYR B N 1
ATOM 794 C CA . TYR B 1 24 ? -0.798 3.711 -8.367 1 91.38 24 TYR B CA 1
ATOM 795 C C . TYR B 1 24 ? -1.673 4.848 -8.883 1 91.38 24 TYR B C 1
ATOM 797 O O . TYR B 1 24 ? -1.167 5.824 -9.445 1 91.38 24 TYR B O 1
ATOM 805 N N . VAL B 1 25 ? -3.041 4.738 -8.82 1 88.31 25 VAL B N 1
ATOM 806 C CA . VAL B 1 25 ? -3.965 5.777 -9.25 1 88.31 25 VAL B CA 1
ATOM 807 C C . VAL B 1 25 ? -4.402 6.613 -8.055 1 88.31 25 VAL B C 1
ATOM 809 O O . VAL B 1 25 ? -5.168 6.145 -7.207 1 88.31 25 VAL B O 1
ATOM 812 N N . PHE B 1 26 ? -3.908 7.844 -8.031 1 93.12 26 PHE B N 1
ATOM 813 C CA . PHE B 1 26 ? -4.211 8.758 -6.934 1 93.12 26 PHE B CA 1
ATOM 814 C C . PHE B 1 26 ? -5.586 9.383 -7.117 1 93.12 26 PHE B C 1
ATOM 816 O O . PHE B 1 26 ? -6.023 9.617 -8.242 1 93.12 26 PHE B O 1
ATOM 823 N N . THR B 1 27 ? -6.285 9.695 -6.027 1 90.62 27 THR B N 1
ATOM 824 C CA . THR B 1 27 ? -7.559 10.398 -6.062 1 90.62 27 THR B CA 1
ATOM 825 C C . THR B 1 27 ? -7.363 11.852 -6.496 1 90.62 27 THR B C 1
ATOM 827 O O . THR B 1 27 ? -6.473 12.539 -5.992 1 90.62 27 THR B O 1
ATOM 830 N N . ALA B 1 28 ? -8.148 12.156 -7.391 1 88.44 28 ALA B N 1
ATOM 831 C CA . ALA B 1 28 ? -8.086 13.539 -7.852 1 88.44 28 ALA B CA 1
ATOM 832 C C . ALA B 1 28 ? -8.641 14.492 -6.797 1 88.44 28 ALA B C 1
ATOM 834 O O . ALA B 1 28 ? -9.531 14.125 -6.02 1 88.44 28 ALA B O 1
ATOM 835 N N . ASN B 1 29 ? -8.094 15.797 -6.785 1 93.81 29 ASN B N 1
ATOM 836 C CA . ASN B 1 29 ? -8.555 16.844 -5.871 1 93.81 29 ASN B CA 1
ATOM 837 C C . ASN B 1 29 ? -8.484 16.375 -4.418 1 93.81 29 ASN B C 1
ATOM 839 O O . ASN B 1 29 ? -9.453 16.516 -3.668 1 93.81 29 ASN B O 1
ATOM 843 N N . ASN B 1 30 ? -7.469 15.758 -4.023 1 96.31 30 ASN B N 1
ATOM 844 C CA . ASN B 1 30 ? -7.207 15.305 -2.664 1 96.31 30 ASN B CA 1
ATOM 845 C C . ASN B 1 30 ? -7.078 16.469 -1.694 1 96.31 30 ASN B C 1
ATOM 847 O O . ASN B 1 30 ? -6.199 17.328 -1.854 1 96.31 30 ASN B O 1
ATOM 851 N N . PRO B 1 31 ? -7.93 16.578 -0.725 1 97.06 31 PRO B N 1
ATOM 852 C CA . PRO B 1 31 ? -7.926 17.734 0.192 1 97.06 31 PRO B CA 1
ATOM 853 C C . PRO B 1 31 ? -6.652 17.812 1.026 1 97.06 31 PRO B C 1
ATOM 855 O O . PRO B 1 31 ? -6.379 18.844 1.637 1 97.06 31 PRO B O 1
ATOM 858 N N . PHE B 1 32 ? -5.848 16.766 1.047 1 98.19 32 PHE B N 1
ATOM 859 C CA . PHE B 1 32 ? -4.641 16.75 1.87 1 98.19 32 PHE B CA 1
ATOM 860 C C . PHE B 1 32 ? -3.406 17.031 1.027 1 98.19 32 PHE B C 1
ATOM 862 O O . PHE B 1 32 ? -2.289 17.078 1.547 1 98.19 32 PHE B O 1
ATOM 869 N N . ALA B 1 33 ? -3.598 17.203 -0.25 1 96.44 33 ALA B N 1
ATOM 870 C CA . ALA B 1 33 ? -2.457 17.5 -1.113 1 96.44 33 ALA B CA 1
ATOM 871 C C . ALA B 1 33 ? -1.675 18.703 -0.599 1 96.44 33 ALA B C 1
ATOM 873 O O . ALA B 1 33 ? -2.262 19.75 -0.285 1 96.44 33 ALA B O 1
ATOM 874 N N . GLY B 1 34 ? -0.351 18.562 -0.511 1 95.19 34 GLY B N 1
ATOM 875 C CA . GLY B 1 34 ? 0.504 19.641 -0.058 1 95.19 34 GLY B CA 1
ATOM 876 C C . GLY B 1 34 ? 0.513 19.812 1.45 1 95.19 34 GLY B C 1
ATOM 877 O O . GLY B 1 34 ? 1.227 20.656 1.983 1 95.19 34 GLY B O 1
ATOM 878 N N . ASP B 1 35 ? -0.242 19.031 2.135 1 97.19 35 ASP B N 1
ATOM 879 C CA . ASP B 1 35 ? -0.286 19.094 3.592 1 97.19 35 ASP B CA 1
ATOM 880 C C . ASP B 1 35 ? 0.952 18.453 4.207 1 97.19 35 ASP B C 1
ATOM 882 O O . ASP B 1 35 ? 1.18 17.25 4.031 1 97.19 35 ASP B O 1
ATOM 886 N N . GLU B 1 36 ? 1.68 19.281 4.914 1 96.81 36 GLU B N 1
ATOM 887 C CA . GLU B 1 36 ? 2.912 18.797 5.523 1 96.81 36 GLU B CA 1
ATOM 888 C C . GLU B 1 36 ? 2.615 17.812 6.652 1 96.81 36 GLU B C 1
ATOM 890 O O . GLU B 1 36 ? 3.5 17.062 7.086 1 96.81 36 GLU B O 1
ATOM 895 N N . GLN B 1 37 ? 1.354 17.766 7.105 1 97.94 37 GLN B N 1
ATOM 896 C CA . GLN B 1 37 ? 0.982 16.875 8.195 1 97.94 37 GLN B CA 1
ATOM 897 C C . GLN B 1 37 ? 0.156 15.703 7.684 1 97.94 37 GLN B C 1
ATOM 899 O O . GLN B 1 37 ? -0.547 15.047 8.461 1 97.94 37 GLN B O 1
ATOM 904 N N . ALA B 1 38 ? 0.195 15.469 6.414 1 98 38 ALA B N 1
ATOM 905 C CA . ALA B 1 38 ? -0.642 14.438 5.801 1 98 38 ALA B CA 1
ATOM 906 C C . ALA B 1 38 ? -0.398 13.078 6.449 1 98 38 ALA B C 1
ATOM 908 O O . ALA B 1 38 ? -1.345 12.336 6.734 1 98 38 ALA B O 1
ATOM 909 N N . LEU B 1 39 ? 0.85 12.734 6.727 1 97.38 39 LEU B N 1
ATOM 910 C CA . LEU B 1 39 ? 1.163 11.445 7.336 1 97.38 39 LEU B CA 1
ATOM 911 C C . LEU B 1 39 ? 0.549 11.336 8.727 1 97.38 39 LEU B C 1
ATOM 913 O O . LEU B 1 39 ? -0.108 10.344 9.047 1 97.38 39 LEU B O 1
ATOM 917 N N . THR B 1 40 ? 0.792 12.367 9.477 1 97.75 40 THR B N 1
ATOM 918 C CA . THR B 1 40 ? 0.268 12.375 10.836 1 97.75 40 THR B CA 1
ATOM 919 C C . THR B 1 40 ? -1.257 12.297 10.828 1 97.75 40 THR B C 1
ATOM 921 O O . THR B 1 40 ? -1.847 11.539 11.602 1 97.75 40 THR B O 1
ATOM 924 N N . LYS B 1 41 ? -1.895 13 9.992 1 97.94 41 LYS B N 1
ATOM 925 C CA . LYS B 1 41 ? -3.35 12.969 9.875 1 97.94 41 LYS B CA 1
ATOM 926 C C . LYS B 1 41 ? -3.834 11.602 9.406 1 97.94 41 LYS B C 1
ATOM 928 O O . LYS B 1 41 ? -4.828 11.078 9.914 1 97.94 41 LYS B O 1
ATOM 933 N N . GLY B 1 42 ? -3.143 11.062 8.422 1 97.38 42 GLY B N 1
ATOM 934 C CA . GLY B 1 42 ? -3.496 9.727 7.965 1 97.38 42 GLY B CA 1
ATOM 935 C C . GLY B 1 42 ? -3.439 8.68 9.062 1 97.38 42 GLY B C 1
ATOM 936 O O . GLY B 1 42 ? -4.332 7.84 9.172 1 97.38 42 GLY B O 1
ATOM 937 N N . LYS B 1 43 ? -2.439 8.758 9.906 1 96.62 43 LYS B N 1
ATOM 938 C CA . LYS B 1 43 ? -2.307 7.848 11.039 1 96.62 43 LYS B CA 1
ATOM 939 C C . LYS B 1 43 ? -3.463 8.016 12.023 1 96.62 43 LYS B C 1
ATOM 941 O O . LYS B 1 43 ? -4.016 7.031 12.516 1 96.62 43 LYS B O 1
ATOM 946 N N . ASP B 1 44 ? -3.803 9.203 12.266 1 96.81 44 ASP B N 1
ATOM 947 C CA . ASP B 1 44 ? -4.895 9.477 13.195 1 96.81 44 ASP B CA 1
ATOM 948 C C . ASP B 1 44 ? -6.227 8.977 12.633 1 96.81 44 ASP B C 1
ATOM 950 O O . ASP B 1 44 ? -6.996 8.32 13.344 1 96.81 44 ASP B O 1
ATOM 954 N N . LEU B 1 45 ? -6.527 9.25 11.406 1 96.88 45 LEU B N 1
ATOM 955 C CA . LEU B 1 45 ? -7.758 8.812 10.75 1 96.88 45 LEU B CA 1
ATOM 956 C C . LEU B 1 45 ? -7.84 7.289 10.719 1 96.88 45 LEU B C 1
ATOM 958 O O . LEU B 1 45 ? -8.906 6.719 10.969 1 96.88 45 LEU B O 1
ATOM 962 N N . PHE B 1 46 ? -6.758 6.719 10.508 1 95.44 46 PHE B N 1
ATOM 963 C CA . PHE B 1 46 ? -6.691 5.262 10.5 1 95.44 46 PHE B CA 1
ATOM 964 C C . PHE B 1 46 ? -7.008 4.699 11.883 1 95.44 46 PHE B C 1
ATOM 966 O O . PHE B 1 46 ? -7.797 3.762 12.016 1 95.44 46 PHE B O 1
ATOM 973 N N . ARG B 1 47 ? -6.387 5.289 12.859 1 94.19 47 ARG B N 1
ATOM 974 C CA . ARG B 1 47 ? -6.633 4.859 14.234 1 94.19 47 ARG B CA 1
ATOM 975 C C . ARG B 1 47 ? -8.102 5.004 14.602 1 94.19 47 ARG B C 1
ATOM 977 O O . ARG B 1 47 ? -8.656 4.176 15.328 1 94.19 47 ARG B O 1
ATOM 984 N N . ARG B 1 48 ? -8.75 5.922 14.039 1 95.62 48 ARG B N 1
ATOM 985 C CA . ARG B 1 48 ? -10.148 6.207 14.336 1 95.62 48 ARG B CA 1
ATOM 986 C C . ARG B 1 48 ? -11.078 5.379 13.461 1 95.62 48 ARG B C 1
ATOM 988 O O . ARG B 1 48 ? -12.305 5.43 13.617 1 95.62 48 ARG B O 1
ATOM 995 N N . GLY B 1 49 ? -10.586 4.688 12.492 1 93.25 49 GLY B N 1
ATOM 996 C CA . GLY B 1 49 ? -11.383 3.814 11.641 1 93.25 49 GLY B CA 1
ATOM 997 C C . GLY B 1 49 ? -12.023 4.539 10.477 1 93.25 49 GLY B C 1
ATOM 998 O O . GLY B 1 49 ? -12.961 4.027 9.859 1 93.25 49 GLY B O 1
ATOM 999 N N . VAL B 1 50 ? -11.594 5.773 10.211 1 95.31 50 VAL B N 1
ATOM 1000 C CA . VAL B 1 50 ? -12.047 6.543 9.055 1 95.31 50 VAL B CA 1
ATOM 1001 C C . VAL B 1 50 ? -11.141 6.262 7.859 1 95.31 50 VAL B C 1
ATOM 1003 O O . VAL B 1 50 ? -10.312 7.098 7.492 1 95.31 50 VAL B O 1
ATOM 1006 N N . LEU B 1 51 ? -11.336 5.129 7.18 1 94 51 LEU B N 1
ATOM 1007 C CA . LEU B 1 51 ? -10.383 4.512 6.262 1 94 51 LEU B CA 1
ATOM 1008 C C . LEU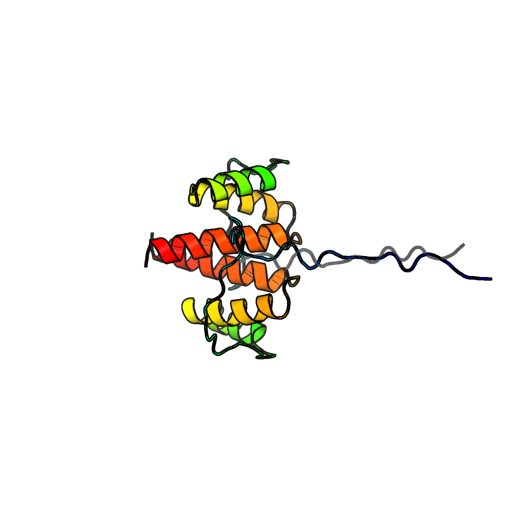 B 1 51 ? -10.328 5.277 4.945 1 94 51 LEU B C 1
ATOM 1010 O O . LEU B 1 51 ? -9.25 5.461 4.375 1 94 51 LEU B O 1
ATOM 1014 N N . THR B 1 52 ? -11.461 5.754 4.504 1 94.12 52 THR B N 1
ATOM 1015 C CA . THR B 1 52 ? -11.484 6.492 3.244 1 94.12 52 THR B CA 1
ATOM 1016 C C . THR B 1 52 ? -10.656 7.766 3.35 1 94.12 52 THR B C 1
ATOM 1018 O O . THR B 1 52 ? -9.797 8.031 2.498 1 94.12 52 THR B O 1
ATOM 1021 N N . GLU B 1 53 ? -10.828 8.516 4.434 1 96.62 53 GLU B N 1
ATOM 1022 C CA . GLU B 1 53 ? -10.055 9.734 4.629 1 96.62 53 GLU B CA 1
ATOM 1023 C C . GLU B 1 53 ? -8.594 9.422 4.957 1 96.62 53 GLU B C 1
ATOM 1025 O O . GLU B 1 53 ? -7.691 10.164 4.57 1 96.62 53 GLU B O 1
ATOM 1030 N N . ALA B 1 54 ? -8.383 8.359 5.629 1 97.06 54 ALA B N 1
ATOM 1031 C CA . ALA B 1 54 ? -7.016 7.926 5.898 1 97.06 54 ALA B CA 1
ATOM 1032 C C . ALA B 1 54 ? -6.262 7.664 4.598 1 97.06 54 ALA B C 1
ATOM 1034 O O . ALA B 1 54 ? -5.121 8.109 4.438 1 97.06 54 ALA B O 1
ATOM 1035 N N . ALA B 1 55 ? -6.969 6.984 3.703 1 96.88 55 ALA B N 1
ATOM 1036 C CA . ALA B 1 55 ? -6.359 6.703 2.406 1 96.88 55 ALA B CA 1
ATOM 1037 C C . ALA B 1 55 ? -5.996 7.996 1.679 1 96.88 55 ALA B C 1
ATOM 1039 O O . ALA B 1 55 ? -4.902 8.117 1.127 1 96.88 55 ALA B O 1
ATOM 1040 N N . LEU B 1 56 ? -6.938 8.969 1.719 1 97.12 56 LEU B N 1
ATOM 1041 C CA . LEU B 1 56 ? -6.691 10.242 1.043 1 97.12 56 LEU B CA 1
ATOM 1042 C C . LEU B 1 56 ? -5.48 10.953 1.643 1 97.12 56 LEU B C 1
ATOM 1044 O O . LEU B 1 56 ? -4.633 11.461 0.91 1 97.12 56 LEU B O 1
ATOM 1048 N N . ALA B 1 57 ? -5.34 10.977 2.932 1 98.31 57 ALA B N 1
ATOM 1049 C CA . ALA B 1 57 ? -4.215 11.625 3.596 1 98.31 57 ALA B CA 1
ATOM 1050 C C . ALA B 1 57 ? -2.902 10.922 3.268 1 98.31 57 ALA B C 1
ATOM 1052 O O . ALA B 1 57 ? -1.898 11.57 2.967 1 98.31 57 ALA B O 1
ATOM 1053 N N . LEU B 1 58 ? -2.943 9.625 3.279 1 97.81 58 LEU B N 1
ATOM 1054 C CA . LEU B 1 58 ? -1.735 8.859 3.002 1 97.81 58 LEU B CA 1
ATOM 1055 C C . LEU B 1 58 ? -1.366 8.938 1.523 1 97.81 58 LEU B C 1
ATOM 1057 O O . LEU B 1 58 ? -0.184 8.945 1.174 1 97.81 58 LEU B O 1
ATOM 1061 N N . GLU B 1 59 ? -2.355 9.016 0.605 1 97.25 59 GLU B N 1
ATOM 1062 C CA . GLU B 1 59 ? -2.096 9.273 -0.809 1 97.25 59 GLU B CA 1
ATOM 1063 C C . GLU B 1 59 ? -1.325 10.57 -1.006 1 97.25 59 GLU B C 1
ATOM 1065 O O . GLU B 1 59 ? -0.361 10.617 -1.772 1 97.25 59 GLU B O 1
ATOM 1070 N N . ALA B 1 60 ? -1.739 11.602 -0.309 1 98 60 ALA B N 1
ATOM 1071 C CA . ALA B 1 60 ? -1.046 12.883 -0.406 1 98 60 ALA B CA 1
ATOM 1072 C C . ALA B 1 60 ? 0.407 12.758 0.044 1 98 60 ALA B C 1
ATOM 1074 O O . ALA B 1 60 ? 1.312 13.297 -0.598 1 98 60 ALA B O 1
ATOM 1075 N N . GLU B 1 61 ? 0.663 12.008 1.069 1 97.69 61 GLU B N 1
ATOM 1076 C CA . GLU B 1 61 ? 2.01 11.812 1.601 1 97.69 61 GLU B CA 1
ATOM 1077 C C . GLU B 1 61 ? 2.902 11.102 0.592 1 97.69 61 GLU B C 1
ATOM 1079 O O . GLU B 1 61 ? 4.031 11.523 0.338 1 97.69 61 GLU B O 1
ATOM 1084 N N . VAL B 1 62 ? 2.42 10.016 0.037 1 95.75 62 VAL B N 1
ATOM 1085 C CA . VAL B 1 62 ? 3.275 9.227 -0.844 1 95.75 62 VAL B CA 1
ATOM 1086 C C . VAL B 1 62 ? 3.418 9.93 -2.191 1 95.75 62 VAL B C 1
ATOM 1088 O O . VAL B 1 62 ? 4.387 9.695 -2.92 1 95.75 62 VAL B O 1
ATOM 1091 N N . GLN B 1 63 ? 2.488 10.766 -2.582 1 95 63 GLN B N 1
ATOM 1092 C CA . GLN B 1 63 ? 2.662 11.594 -3.766 1 95 63 GLN B CA 1
ATOM 1093 C C . GLN B 1 63 ? 3.809 12.586 -3.578 1 95 63 GLN B C 1
ATOM 1095 O O . GLN B 1 63 ? 4.625 12.781 -4.484 1 95 63 GLN B O 1
ATOM 1100 N N . ALA B 1 64 ? 3.861 13.156 -2.428 1 95.5 64 ALA B N 1
ATOM 1101 C CA . ALA B 1 64 ? 4.906 14.125 -2.111 1 95.5 64 ALA B CA 1
ATOM 1102 C C . ALA B 1 64 ? 6.23 13.43 -1.814 1 95.5 64 ALA B C 1
ATOM 1104 O O . ALA B 1 64 ? 7.301 13.969 -2.104 1 95.5 64 ALA B O 1
ATOM 1105 N N . HIS B 1 65 ? 6.18 12.195 -1.28 1 95.56 65 HIS B N 1
ATOM 1106 C CA . HIS B 1 65 ? 7.348 11.438 -0.848 1 95.56 65 HIS B CA 1
ATOM 1107 C C . HIS B 1 65 ? 7.258 9.984 -1.289 1 95.56 65 HIS B C 1
ATOM 1109 O O . HIS B 1 65 ? 7.027 9.094 -0.466 1 95.56 65 HIS B O 1
ATOM 1115 N N . PRO B 1 66 ? 7.453 9.68 -2.525 1 93.75 66 PRO B N 1
ATOM 1116 C CA . PRO B 1 66 ? 7.211 8.344 -3.076 1 93.75 66 PRO B CA 1
ATOM 1117 C C . PRO B 1 66 ? 8.172 7.297 -2.531 1 93.75 66 PRO B C 1
ATOM 1119 O O . PRO B 1 66 ? 7.934 6.098 -2.68 1 93.75 66 PRO B O 1
ATOM 1122 N N . LYS B 1 67 ? 9.227 7.641 -1.837 1 93.12 67 LYS B N 1
ATOM 1123 C CA . LYS B 1 67 ? 10.172 6.668 -1.303 1 93.12 67 LYS B CA 1
ATOM 1124 C C . LYS B 1 67 ? 9.891 6.371 0.167 1 93.12 67 LYS B C 1
ATOM 1126 O O . LYS B 1 67 ? 10.594 5.582 0.794 1 93.12 67 LYS B O 1
ATOM 1131 N N . ASN B 1 68 ? 8.875 7.031 0.714 1 93.19 68 ASN B N 1
ATOM 1132 C CA . ASN B 1 68 ? 8.492 6.805 2.104 1 93.19 68 ASN B CA 1
ATOM 1133 C C . ASN B 1 68 ? 7.836 5.441 2.289 1 93.19 68 ASN B C 1
ATOM 1135 O O . ASN B 1 68 ? 6.617 5.312 2.156 1 93.19 68 ASN B O 1
ATOM 1139 N N . ALA B 1 69 ? 8.594 4.457 2.652 1 91.44 69 ALA B N 1
ATOM 1140 C CA . ALA B 1 69 ? 8.102 3.086 2.779 1 91.44 69 ALA B CA 1
ATOM 1141 C C . ALA B 1 69 ? 7.039 2.979 3.867 1 91.44 69 ALA B C 1
ATOM 1143 O O . ALA B 1 69 ? 6.074 2.225 3.729 1 91.44 69 ALA B O 1
ATOM 1144 N N . GLU B 1 70 ? 7.254 3.783 4.875 1 90.62 70 GLU B N 1
ATOM 1145 C CA . GLU B 1 70 ? 6.285 3.758 5.965 1 90.62 70 GLU B CA 1
ATOM 1146 C C . GLU B 1 70 ? 4.91 4.215 5.496 1 90.62 70 GLU B C 1
ATOM 1148 O O . GLU B 1 70 ? 3.898 3.588 5.816 1 90.62 70 GLU B O 1
ATOM 1153 N N . ALA B 1 71 ? 4.848 5.328 4.797 1 95.56 71 ALA B N 1
ATOM 1154 C CA . ALA B 1 71 ? 3.576 5.844 4.301 1 95.56 71 ALA B CA 1
ATOM 1155 C C . ALA B 1 71 ? 2.928 4.859 3.328 1 95.56 71 ALA B C 1
ATOM 1157 O O . ALA B 1 71 ? 1.713 4.648 3.367 1 95.56 71 ALA B O 1
ATOM 1158 N N . TRP B 1 72 ? 3.738 4.219 2.484 1 95.06 72 TRP B N 1
ATOM 1159 C CA . TRP B 1 72 ? 3.203 3.207 1.579 1 95.06 72 TRP B CA 1
ATOM 1160 C C . TRP B 1 72 ? 2.66 2.012 2.357 1 95.06 72 TRP B C 1
ATOM 1162 O O . TRP B 1 72 ? 1.584 1.498 2.043 1 95.06 72 TRP B O 1
ATOM 1172 N N . ARG B 1 73 ? 3.357 1.581 3.344 1 94.19 73 ARG B N 1
ATOM 1173 C CA . ARG B 1 73 ? 2.895 0.468 4.168 1 94.19 73 ARG B CA 1
ATOM 1174 C C . ARG B 1 73 ? 1.563 0.798 4.836 1 94.19 73 ARG B C 1
ATOM 1176 O O . ARG B 1 73 ? 0.637 -0.015 4.82 1 94.19 73 ARG B O 1
ATOM 1183 N N . LEU B 1 74 ? 1.463 2.041 5.395 1 95.81 74 LEU B N 1
ATOM 1184 C CA . LEU B 1 74 ? 0.23 2.447 6.062 1 95.81 74 LEU B CA 1
ATOM 1185 C C . LEU B 1 74 ? -0.917 2.561 5.062 1 95.81 74 LEU B C 1
ATOM 1187 O O . LEU B 1 74 ? -2.039 2.139 5.352 1 95.81 74 LEU B O 1
ATOM 1191 N N . LEU B 1 75 ? -0.619 3.123 3.9 1 96.94 75 LEU B N 1
ATOM 1192 C CA . LEU B 1 75 ? -1.626 3.207 2.848 1 96.94 75 LEU B CA 1
ATOM 1193 C C . LEU B 1 75 ? -2.102 1.816 2.439 1 96.94 75 LEU B C 1
ATOM 1195 O O . LEU B 1 75 ? -3.305 1.585 2.295 1 96.94 75 LEU B O 1
ATOM 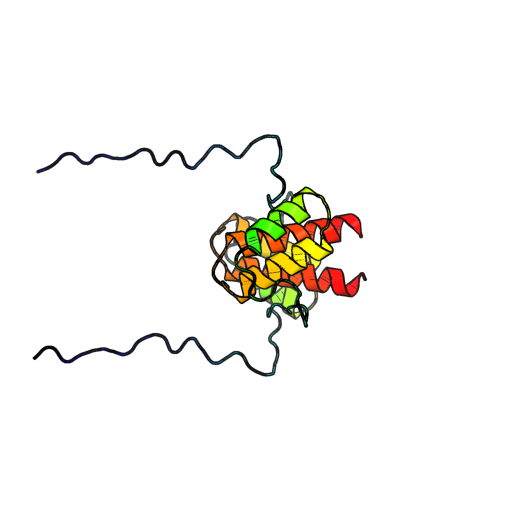1199 N N . GLY B 1 76 ? -1.133 0.85 2.26 1 95.31 76 GLY B N 1
ATOM 1200 C CA . GLY B 1 76 ? -1.488 -0.533 1.983 1 95.31 76 GLY B CA 1
ATOM 1201 C C . GLY B 1 76 ? -2.354 -1.153 3.062 1 95.31 76 GLY B C 1
ATOM 1202 O O . GLY B 1 76 ? -3.309 -1.874 2.764 1 95.31 76 GLY B O 1
ATOM 1203 N N . THR B 1 77 ? -2.049 -0.869 4.293 1 95.56 77 THR B N 1
ATOM 1204 C CA . THR B 1 77 ? -2.816 -1.383 5.422 1 95.56 77 THR B CA 1
ATOM 1205 C C . THR B 1 77 ? -4.246 -0.848 5.395 1 95.56 77 THR B C 1
ATOM 1207 O O . THR B 1 77 ? -5.199 -1.601 5.602 1 95.56 77 THR B O 1
ATOM 1210 N N . VAL B 1 78 ? -4.457 0.351 5.109 1 95.62 78 VAL B N 1
ATOM 1211 C CA . VAL B 1 78 ? -5.766 0.986 5.043 1 95.62 78 VAL B CA 1
ATOM 1212 C C . VAL B 1 78 ? -6.609 0.319 3.955 1 95.62 78 VAL B C 1
ATOM 1214 O O . VAL B 1 78 ? -7.766 -0.034 4.188 1 95.62 78 VAL B O 1
ATOM 1217 N N . HIS B 1 79 ? -6.004 0.078 2.795 1 93.44 79 HIS B N 1
ATOM 1218 C CA . HIS B 1 79 ? -6.719 -0.561 1.696 1 93.44 79 HIS B CA 1
ATOM 1219 C C . HIS B 1 79 ? -7.059 -2.01 2.027 1 93.44 79 HIS B C 1
ATOM 1221 O O . HIS B 1 79 ? -8.156 -2.482 1.719 1 93.44 79 HIS B O 1
ATOM 1227 N N . ALA B 1 80 ? -6.145 -2.711 2.668 1 91.5 80 ALA B N 1
ATOM 1228 C CA . ALA B 1 80 ? -6.379 -4.102 3.053 1 91.5 80 ALA B CA 1
ATOM 1229 C C . ALA B 1 80 ? -7.516 -4.207 4.062 1 91.5 80 ALA B C 1
ATOM 1231 O O . ALA B 1 80 ? -8.359 -5.105 3.967 1 91.5 80 ALA B O 1
ATOM 1232 N N . GLU B 1 81 ? -7.582 -3.297 5.02 1 90.25 81 GLU B N 1
ATOM 1233 C CA . GLU B 1 81 ? -8.656 -3.283 6.008 1 90.25 81 GLU B CA 1
ATOM 1234 C C . GLU B 1 81 ? -10 -2.961 5.359 1 90.25 81 GLU B C 1
ATOM 1236 O O . GLU B 1 81 ? -11.023 -3.535 5.727 1 90.25 81 GLU B O 1
ATOM 1241 N N . ASN B 1 82 ? -9.977 -2.088 4.453 1 88.75 82 ASN B N 1
ATOM 1242 C CA . ASN B 1 82 ? -11.195 -1.78 3.713 1 88.75 82 ASN B CA 1
ATOM 1243 C C . ASN B 1 82 ? -11.727 -3.006 2.975 1 88.75 82 ASN B C 1
ATOM 1245 O O . ASN B 1 82 ? -12.93 -3.26 2.975 1 88.75 82 ASN B O 1
ATOM 1249 N N . ASP B 1 83 ? -10.836 -3.779 2.322 1 86.31 83 ASP B N 1
ATOM 1250 C CA . ASP B 1 83 ? -11.203 -5.008 1.626 1 86.31 83 ASP B CA 1
ATOM 1251 C C . ASP B 1 83 ? -11.82 -6.02 2.588 1 86.31 83 ASP B C 1
ATOM 1253 O O . ASP B 1 83 ? -12.82 -6.668 2.256 1 86.31 83 ASP B O 1
ATOM 1257 N N . ASP B 1 84 ? -11.227 -6.164 3.707 1 82.75 84 ASP B N 1
ATOM 1258 C CA . ASP B 1 84 ? -11.695 -7.133 4.691 1 82.75 84 ASP B CA 1
ATOM 1259 C C . ASP B 1 84 ? -13.086 -6.766 5.207 1 82.75 84 ASP B C 1
ATOM 1261 O O . ASP B 1 84 ? -13.898 -7.648 5.492 1 82.75 84 ASP B O 1
ATOM 1265 N N . ASP B 1 85 ? -13.328 -5.5 5.238 1 83.25 85 ASP B N 1
ATOM 1266 C CA . ASP B 1 85 ? -14.633 -5.051 5.723 1 83.25 85 ASP B CA 1
ATOM 1267 C C . ASP B 1 85 ? -15.719 -5.281 4.672 1 83.25 85 ASP B C 1
ATOM 1269 O O . ASP B 1 85 ? -16.891 -5.414 5.004 1 83.25 85 ASP B O 1
ATOM 1273 N N . GLN B 1 86 ? -15.344 -5.254 3.438 1 78.88 86 GLN B N 1
ATOM 1274 C CA . GLN B 1 86 ? -16.297 -5.391 2.342 1 78.88 86 GLN B CA 1
ATOM 1275 C C . GLN B 1 86 ? -16.516 -6.855 1.973 1 78.88 86 GLN B C 1
ATOM 1277 O O . GLN B 1 86 ? -17.547 -7.219 1.404 1 78.88 86 GLN B O 1
ATOM 1282 N N . GLN B 1 87 ? -15.523 -7.699 2.109 1 66.25 87 GLN B N 1
ATOM 1283 C CA . GLN B 1 87 ? -15.688 -9.117 1.803 1 66.25 87 GLN B CA 1
ATOM 1284 C C . GLN B 1 87 ? -16.562 -9.805 2.838 1 66.25 87 GLN B C 1
ATOM 1286 O O . GLN B 1 87 ? -17.422 -10.617 2.486 1 66.25 87 GLN B O 1
#

Solvent-accessible surface area (backbone atoms only — not comparable to full-atom values): 10268 Å² total; per-residue (Å²): 126,99,73,84,80,84,70,80,87,81,82,74,72,95,67,68,85,72,68,52,82,60,63,65,83,75,71,77,89,46,92,30,56,89,44,90,53,14,53,61,50,15,54,52,29,44,62,71,65,41,42,72,60,12,38,45,16,20,49,29,35,33,70,77,35,70,74,42,35,66,46,31,41,36,37,28,27,38,32,50,52,52,48,64,73,70,106,142,88,85,83,77,78,79,79,84,75,86,74,71,94,68,76,82,74,66,55,81,63,61,64,85,75,72,77,90,46,91,32,56,87,42,91,55,12,53,63,49,16,53,52,28,44,62,70,65,40,43,71,61,13,38,44,15,22,49,27,34,31,70,76,36,70,74,43,34,65,44,32,42,36,36,28,28,41,34,49,52,52,46,64,71,70,107

Foldseek 3Di:
DPDDDPPDDPVPDPCDDPNDDPDDDADPPQVCAPPPCLQVVLVVCVVVVVLVNSLSSLSNVCVVPVPPVVSVVSNVVSVVVVVVVVD/DDDPCPDDPVPPPPCDDVNPDPDDDADPPQVCAPPPCLQVVLVVCVVVVVLVNSLSSLSNVCVVPVPPVVSVVSNVVSVVVVVVVVD

Sequence (174 aa):
VEDAFGGGAQSSLAAGRAGAKGEYVFTANNPFAGDEQALTKGKDLFRRGVLTEAALALEAEVQAHPKNAEAWRLLGTVHAENDDDQQVEDAFGGGAQSSLAAGRAGAKGEYVFTANNPFAGDEQALTKGKDLFRRGVLTEAALALEAEVQAHPKNAEAWRLLGTVHAENDDDQQ

Secondary structure (DSSP, 8-state):
-------------TTSSS--TT---PPTT-TTTT-TTHHHHHHHHHHTT-HHHHHHHHHHHHHH-TT-HHHHHHHHHHHHHHHHHH-/----------TT-TTSSS--TT---PPTT-TTTT-TTHHHHHHHHHHTT-HHHHHHHHHHHHHH-TT-HHHHHHHHHHHHHHHHHH-

Nearest PDB structures (foldseek):
  1hxi-assembly1_A  TM=9.345E-01  e=3.790E-03  Trypanosoma brucei
  9f8w-assembly1_A  TM=9.566E-01  e=7.759E-03  Trypanosoma brucei
  8os1-assembly1_B  TM=9.435E-01  e=7.310E-03  Trypanosoma cruzi
  9gag-assembly1_A  TM=9.320E-01  e=1.410E-02  Homo sapiens
  2c0m-assembly4_F  TM=9.353E-01  e=1.900E-02  Homo sapiens